Protein AF-A0A843X8Z0-F1 (afdb_monomer_lite)

Sequence (132 aa):
HVLEHGKPHERSAIIKKLSGQIVQMSQQKFASNVVEKCLTFGSLAERQILVNEMLGSTDENEPLQAMMKDQYANYVVQKVLETCSDQQRELILSRIKVHLSALKKYTYGKHIVARVEKLVAAGERRIGVQSA

Organism: Colocasia esculenta (NCBI:txid4460)

Structure (mmCIF, N/CA/C/O backbone):
data_AF-A0A843X8Z0-F1
#
_entry.id   AF-A0A843X8Z0-F1
#
loop_
_atom_site.group_PDB
_atom_site.id
_atom_site.type_symbol
_atom_site.label_atom_id
_atom_site.label_alt_id
_atom_site.label_comp_id
_atom_site.label_asym_id
_atom_site.label_entity_id
_atom_site.label_seq_id
_atom_site.pdbx_PDB_ins_code
_atom_site.Cartn_x
_atom_site.Cartn_y
_atom_site.Cartn_z
_atom_site.occupancy
_atom_site.B_iso_or_equiv
_atom_site.auth_seq_id
_atom_site.auth_comp_id
_atom_site.auth_asym_id
_atom_site.auth_atom_id
_atom_site.pdbx_PDB_model_num
ATOM 1 N N . HIS A 1 1 ? 20.428 -3.189 -6.236 1.00 71.38 1 HIS A N 1
ATOM 2 C CA . HIS A 1 1 ? 19.671 -4.464 -6.119 1.00 71.38 1 HIS A CA 1
ATOM 3 C C . HIS A 1 1 ? 18.840 -4.718 -7.377 1.00 71.38 1 HIS A C 1
ATOM 5 O O . HIS A 1 1 ? 18.447 -3.750 -8.011 1.00 71.38 1 HIS A O 1
ATOM 11 N N . VAL A 1 2 ? 18.534 -5.980 -7.724 1.00 82.50 2 VAL A N 1
ATOM 12 C CA . VAL A 1 2 ? 17.823 -6.357 -8.974 1.00 82.50 2 VAL A CA 1
ATOM 13 C C . VAL A 1 2 ? 16.462 -5.663 -9.134 1.00 82.50 2 VAL A C 1
ATOM 15 O O . VAL A 1 2 ? 16.135 -5.219 -10.225 1.00 82.50 2 VAL A O 1
ATOM 18 N N . LEU A 1 3 ? 1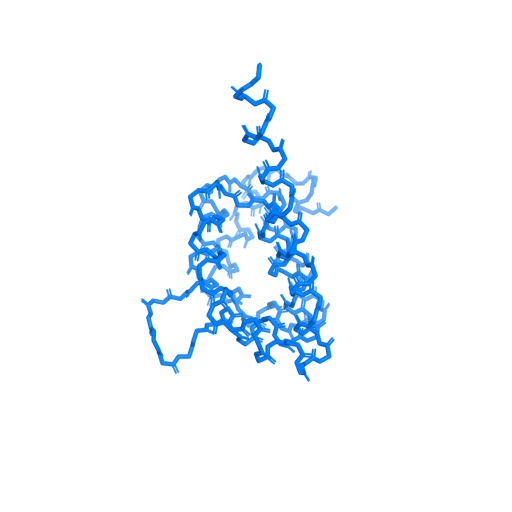5.694 -5.474 -8.053 1.00 86.44 3 LEU A N 1
ATOM 19 C CA . LEU A 1 3 ? 14.405 -4.768 -8.136 1.00 86.44 3 LEU A CA 1
ATOM 20 C C . LEU A 1 3 ? 14.522 -3.286 -8.535 1.00 86.44 3 LEU A C 1
ATOM 22 O O . LEU A 1 3 ? 13.572 -2.733 -9.068 1.00 86.44 3 LEU A O 1
ATOM 26 N N . GLU A 1 4 ? 15.673 -2.662 -8.297 1.00 87.25 4 GLU A N 1
ATOM 27 C CA . GLU A 1 4 ? 15.895 -1.220 -8.465 1.00 87.25 4 GLU A CA 1
ATOM 28 C C . GLU A 1 4 ? 16.757 -0.891 -9.694 1.00 87.25 4 GLU A C 1
ATOM 30 O O . GLU A 1 4 ? 16.499 0.084 -10.390 1.00 87.25 4 GLU A O 1
ATOM 35 N N . HIS A 1 5 ? 17.763 -1.723 -9.988 1.00 88.19 5 HIS A N 1
ATOM 36 C CA . HIS A 1 5 ? 18.711 -1.518 -11.095 1.00 88.19 5 HIS A CA 1
ATOM 37 C C . HIS A 1 5 ? 18.728 -2.669 -12.113 1.00 88.19 5 HIS A C 1
ATOM 39 O O . HIS A 1 5 ? 19.484 -2.618 -13.079 1.00 88.19 5 HIS A O 1
ATOM 45 N N . GLY A 1 6 ? 17.954 -3.733 -11.882 1.00 88.31 6 GLY A N 1
ATOM 46 C CA . GLY A 1 6 ? 17.873 -4.875 -12.791 1.00 88.31 6 GLY A CA 1
ATOM 47 C C . GLY A 1 6 ? 17.031 -4.574 -14.026 1.00 88.31 6 GLY A C 1
ATOM 48 O O . GLY A 1 6 ? 16.253 -3.612 -14.075 1.00 88.31 6 GLY A O 1
ATOM 49 N N . LYS A 1 7 ? 17.165 -5.429 -15.037 1.00 91.62 7 LYS A N 1
ATOM 50 C CA . LYS A 1 7 ? 16.403 -5.303 -16.280 1.00 91.62 7 LYS A CA 1
ATOM 51 C C . LYS A 1 7 ? 14.910 -5.526 -16.000 1.00 91.62 7 LYS A C 1
ATOM 53 O O . LYS A 1 7 ? 14.563 -6.302 -15.105 1.00 91.62 7 LYS A O 1
ATOM 58 N N . PRO A 1 8 ? 13.997 -4.910 -16.778 1.00 90.81 8 PRO A N 1
ATOM 59 C CA . PRO A 1 8 ? 12.558 -5.072 -16.570 1.00 90.81 8 PRO A CA 1
ATOM 60 C C . PRO A 1 8 ? 12.102 -6.534 -16.485 1.00 90.81 8 PRO A C 1
ATOM 62 O O . PRO A 1 8 ? 11.346 -6.871 -15.588 1.00 90.81 8 PRO A O 1
ATOM 65 N N . HIS A 1 9 ? 12.627 -7.425 -17.333 1.00 91.50 9 HIS A N 1
ATOM 66 C CA . HIS A 1 9 ? 12.258 -8.845 -17.300 1.00 91.50 9 HIS A CA 1
ATOM 67 C C . HIS A 1 9 ? 12.731 -9.577 -16.034 1.00 91.50 9 HIS A C 1
ATOM 69 O O . HIS A 1 9 ? 12.041 -10.477 -15.563 1.00 91.50 9 HIS A O 1
ATOM 75 N N . GLU A 1 10 ? 13.875 -9.194 -15.458 1.00 91.56 10 GLU A N 1
ATOM 76 C CA . GLU A 1 10 ? 14.374 -9.769 -14.200 1.00 91.56 10 GLU A CA 1
ATOM 77 C C . GLU A 1 10 ? 13.476 -9.343 -13.036 1.00 91.56 10 GLU A C 1
ATOM 79 O O . GLU A 1 10 ? 13.081 -10.165 -12.209 1.00 91.56 10 GLU A O 1
ATOM 84 N N . ARG A 1 11 ? 13.082 -8.062 -13.015 1.00 93.06 11 ARG A N 1
ATOM 85 C CA . ARG A 1 11 ? 12.100 -7.524 -12.063 1.00 93.06 11 ARG A CA 1
ATOM 86 C C . ARG A 1 11 ? 10.760 -8.243 -12.186 1.00 93.06 11 ARG A C 1
ATOM 88 O O . ARG A 1 11 ? 10.232 -8.706 -11.179 1.00 93.06 11 ARG A O 1
ATOM 95 N N . SER A 1 12 ? 10.252 -8.387 -13.407 1.00 93.69 12 SER A N 1
ATOM 96 C CA . SER A 1 12 ? 8.990 -9.074 -13.679 1.00 93.69 12 SER A CA 1
ATOM 97 C C . SER A 1 12 ? 9.012 -10.536 -13.254 1.00 93.69 12 SER A C 1
ATOM 99 O O . SER A 1 12 ? 8.045 -11.019 -12.668 1.00 93.69 12 SER A O 1
ATOM 101 N N . ALA A 1 13 ? 10.120 -11.245 -13.485 1.00 94.19 13 ALA A N 1
ATOM 102 C CA 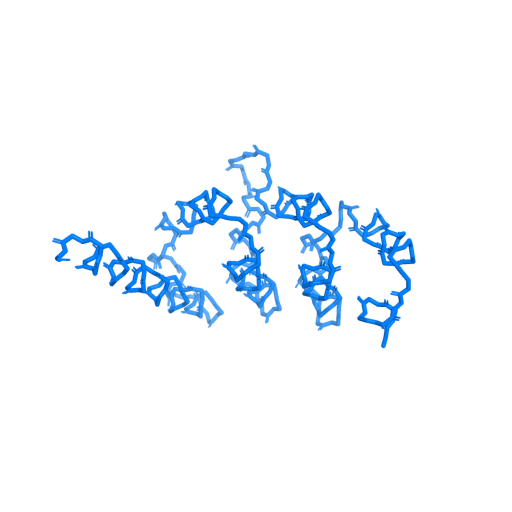. ALA A 1 13 ? 10.277 -12.626 -13.040 1.00 94.19 13 ALA A CA 1
ATOM 103 C C . ALA A 1 13 ? 10.190 -12.743 -11.510 1.00 94.19 13 ALA A C 1
ATOM 105 O O . ALA A 1 13 ? 9.514 -13.640 -11.002 1.00 94.19 13 ALA A O 1
ATOM 106 N N . ILE A 1 14 ? 10.815 -11.810 -10.781 1.00 93.69 14 ILE A N 1
ATOM 107 C CA . ILE A 1 14 ? 10.716 -11.742 -9.319 1.00 93.69 14 ILE A CA 1
ATOM 108 C C . ILE A 1 14 ? 9.270 -11.466 -8.907 1.00 93.69 14 ILE A C 1
ATOM 110 O O . ILE A 1 14 ? 8.698 -12.260 -8.169 1.00 93.69 14 ILE A O 1
ATOM 114 N N . ILE A 1 15 ? 8.645 -10.399 -9.411 1.00 93.75 15 ILE A N 1
ATOM 115 C CA . ILE A 1 15 ? 7.285 -10.012 -8.999 1.00 93.75 15 ILE A CA 1
ATOM 116 C C . ILE A 1 15 ? 6.281 -11.137 -9.274 1.00 93.75 15 ILE A C 1
ATOM 118 O O . ILE A 1 15 ? 5.466 -11.470 -8.412 1.00 93.75 15 ILE A O 1
ATOM 122 N N . LYS A 1 16 ? 6.385 -11.790 -10.435 1.00 94.06 16 LYS A N 1
ATOM 123 C CA . LYS A 1 16 ? 5.549 -12.942 -10.783 1.00 94.06 16 LYS A CA 1
ATOM 124 C C . LYS A 1 16 ? 5.738 -14.109 -9.814 1.00 94.06 16 LYS A C 1
ATOM 126 O O . LYS A 1 16 ? 4.770 -14.794 -9.506 1.00 94.06 16 LYS A O 1
ATOM 131 N N . LYS A 1 17 ? 6.959 -14.340 -9.325 1.00 94.25 17 LYS A N 1
ATOM 132 C CA . LYS A 1 17 ? 7.245 -15.404 -8.354 1.00 94.25 17 LYS A CA 1
ATOM 133 C C . LYS A 1 17 ? 6.685 -15.103 -6.961 1.00 94.25 17 LYS A C 1
ATOM 135 O O . LYS A 1 17 ? 6.347 -16.046 -6.256 1.00 94.25 17 LYS A O 1
ATOM 140 N N . LEU A 1 18 ? 6.610 -13.827 -6.584 1.00 93.12 18 LEU A N 1
ATOM 141 C CA . LEU A 1 18 ? 6.106 -13.381 -5.278 1.00 93.12 18 LEU A CA 1
ATOM 142 C C . LEU A 1 18 ? 4.581 -13.185 -5.247 1.00 93.12 18 LEU A C 1
ATOM 144 O O . LEU A 1 18 ? 3.989 -13.120 -4.172 1.00 93.12 18 LEU A O 1
ATOM 148 N N . SER A 1 19 ? 3.949 -13.071 -6.417 1.00 92.00 19 SER A N 1
ATOM 149 C CA . SER A 1 19 ? 2.493 -12.957 -6.541 1.00 92.00 19 SER A CA 1
ATOM 150 C C . SER A 1 19 ? 1.809 -14.188 -5.932 1.00 92.00 19 SER A C 1
ATOM 152 O O . SER A 1 19 ? 2.230 -15.319 -6.170 1.00 92.00 19 SER A O 1
ATOM 154 N N . GLY A 1 20 ? 0.758 -13.970 -5.145 1.00 92.19 20 GLY A N 1
ATOM 155 C CA . GLY A 1 20 ? 0.070 -14.983 -4.340 1.00 92.19 20 GLY A CA 1
ATOM 156 C C . GLY A 1 20 ? 0.621 -15.151 -2.918 1.00 92.19 20 GLY A C 1
ATOM 157 O O . GLY A 1 20 ? 0.073 -15.942 -2.152 1.00 92.19 20 GLY A O 1
ATOM 158 N N . GLN A 1 21 ? 1.704 -14.452 -2.558 1.00 94.81 21 GLN A N 1
ATOM 159 C CA . GLN A 1 21 ? 2.314 -14.491 -1.220 1.00 94.81 21 GLN A CA 1
ATOM 160 C C . GLN A 1 21 ? 2.517 -13.094 -0.611 1.00 94.81 21 GLN A C 1
ATOM 162 O O . GLN A 1 21 ? 3.147 -12.955 0.438 1.00 94.81 21 GLN A O 1
ATOM 167 N N . ILE A 1 22 ? 1.992 -12.045 -1.239 1.00 95.38 22 ILE A N 1
ATOM 168 C CA . ILE A 1 22 ? 2.233 -10.639 -0.901 1.00 95.38 22 ILE A CA 1
ATOM 169 C C . ILE A 1 22 ? 1.771 -10.317 0.511 1.00 95.38 22 ILE A C 1
ATOM 171 O O . ILE A 1 22 ? 2.510 -9.670 1.257 1.00 95.38 22 ILE A O 1
ATOM 175 N N . VAL A 1 23 ? 0.597 -10.799 0.914 1.00 94.00 23 VAL A N 1
ATOM 176 C CA . VAL A 1 23 ? 0.074 -10.569 2.269 1.00 94.00 23 VAL A CA 1
ATOM 177 C C . VAL A 1 23 ? 1.014 -11.181 3.311 1.00 94.00 23 VAL A C 1
ATOM 179 O O . VAL A 1 23 ? 1.446 -10.493 4.236 1.00 94.00 23 VAL A O 1
ATOM 182 N N . GLN A 1 24 ? 1.396 -12.449 3.123 1.00 95.38 24 GLN A N 1
ATOM 183 C CA . GLN A 1 24 ? 2.284 -13.170 4.038 1.00 95.38 24 GLN A CA 1
ATOM 184 C C . GLN A 1 24 ? 3.676 -12.529 4.101 1.00 95.38 24 GLN A C 1
ATOM 186 O O . GLN A 1 24 ? 4.227 -12.338 5.183 1.00 95.38 24 GLN A O 1
ATOM 191 N N . MET A 1 25 ? 4.253 -12.175 2.952 1.00 97.25 25 MET A N 1
ATOM 192 C CA . MET A 1 25 ? 5.571 -11.542 2.878 1.00 97.25 25 MET A CA 1
ATOM 193 C C . MET A 1 25 ? 5.583 -10.153 3.516 1.00 97.25 25 MET A C 1
ATOM 195 O O . MET A 1 25 ? 6.568 -9.774 4.148 1.00 97.25 25 MET A O 1
ATOM 199 N N . SER A 1 26 ? 4.491 -9.400 3.393 1.00 97.75 26 SER A N 1
ATOM 200 C CA . SER A 1 26 ? 4.384 -8.065 3.985 1.00 97.75 26 SER A CA 1
ATOM 201 C C . SER A 1 26 ? 4.479 -8.082 5.510 1.00 97.75 26 SER A C 1
ATOM 203 O O . SER A 1 26 ? 4.924 -7.101 6.094 1.00 97.75 26 SER A O 1
ATOM 205 N N . GLN A 1 27 ? 4.106 -9.193 6.149 1.00 96.75 27 GLN A N 1
ATOM 206 C CA . GLN A 1 27 ? 4.167 -9.385 7.603 1.00 96.75 27 GLN A CA 1
ATOM 207 C C . GLN A 1 27 ? 5.536 -9.888 8.092 1.00 96.75 27 GLN A C 1
ATOM 209 O O . GLN A 1 27 ? 5.700 -10.237 9.260 1.00 96.75 27 GLN A O 1
ATOM 214 N N . GLN A 1 28 ? 6.547 -9.952 7.221 1.00 97.62 28 GLN A N 1
ATOM 215 C CA . GLN A 1 28 ? 7.892 -10.399 7.582 1.00 97.62 28 GLN A CA 1
ATOM 216 C C . GLN A 1 28 ? 8.881 -9.238 7.525 1.00 97.62 28 GLN A C 1
ATOM 218 O O . GLN A 1 28 ? 8.985 -8.557 6.507 1.00 97.62 28 GLN A O 1
ATOM 223 N N . LYS A 1 29 ? 9.697 -9.092 8.576 1.00 96.25 29 LYS A N 1
ATOM 224 C CA . LYS A 1 29 ? 10.678 -8.004 8.760 1.00 96.25 29 LYS A CA 1
ATOM 225 C C . LYS A 1 29 ? 11.510 -7.670 7.518 1.00 96.25 29 LYS A C 1
ATOM 227 O O . LYS A 1 29 ? 11.794 -6.505 7.258 1.00 96.25 29 LYS A O 1
ATOM 232 N N . PHE A 1 30 ? 11.972 -8.693 6.801 1.00 96.31 30 PHE A N 1
ATOM 233 C CA . PHE A 1 30 ? 12.851 -8.515 5.645 1.00 96.31 3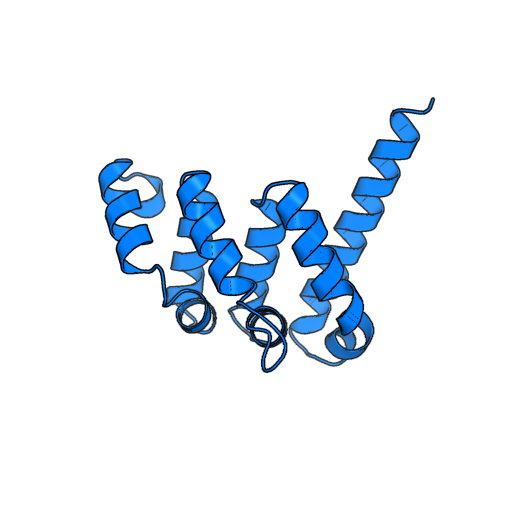0 PHE A CA 1
ATOM 234 C C . PHE A 1 30 ? 12.083 -8.537 4.326 1.00 96.31 30 PHE A C 1
ATOM 236 O O . PHE A 1 30 ? 12.368 -7.715 3.454 1.00 96.31 30 PHE A O 1
ATOM 243 N N . ALA A 1 31 ? 11.099 -9.431 4.191 1.00 96.62 31 ALA A N 1
ATOM 244 C CA . ALA A 1 31 ? 10.343 -9.581 2.954 1.00 96.62 31 ALA A CA 1
ATOM 245 C C . ALA A 1 31 ? 9.393 -8.400 2.692 1.00 96.62 31 ALA A C 1
ATOM 247 O O . ALA A 1 31 ? 9.171 -8.072 1.529 1.00 96.62 31 ALA A O 1
ATOM 248 N N . SER A 1 32 ? 8.935 -7.684 3.725 1.00 97.50 32 SER A N 1
ATOM 249 C CA . SER A 1 32 ? 8.148 -6.453 3.570 1.00 97.50 32 SER A CA 1
ATOM 250 C C . SER A 1 32 ? 8.872 -5.414 2.707 1.00 97.50 32 SER A C 1
ATOM 252 O O . SER A 1 32 ? 8.283 -4.863 1.780 1.00 97.50 32 SER A O 1
ATOM 254 N N . ASN A 1 33 ? 10.185 -5.245 2.904 1.00 96.75 33 ASN A N 1
ATOM 255 C CA . ASN A 1 33 ? 11.005 -4.331 2.101 1.00 96.75 33 ASN A CA 1
ATOM 256 C C . ASN A 1 33 ? 11.072 -4.762 0.628 1.00 96.75 33 ASN A C 1
ATOM 258 O O . ASN A 1 33 ? 11.200 -3.929 -0.269 1.00 96.75 33 ASN A O 1
ATOM 262 N N . VAL A 1 34 ? 11.014 -6.071 0.360 1.00 96.12 34 VAL A N 1
ATOM 263 C CA . VAL A 1 34 ? 10.974 -6.603 -1.008 1.00 96.12 34 VAL A CA 1
ATOM 264 C C . VAL A 1 34 ? 9.632 -6.262 -1.651 1.00 96.12 34 VAL A C 1
ATOM 266 O O . VAL A 1 34 ? 9.617 -5.800 -2.791 1.00 96.12 34 VAL A O 1
ATOM 269 N N . VAL A 1 35 ? 8.525 -6.400 -0.914 1.00 96.94 35 VAL A N 1
ATOM 270 C CA . VAL A 1 35 ? 7.186 -6.012 -1.385 1.00 96.94 35 VAL A CA 1
ATOM 271 C C . VAL A 1 35 ? 7.120 -4.510 -1.675 1.00 96.94 35 VAL A C 1
ATOM 273 O O . VAL A 1 35 ? 6.661 -4.118 -2.747 1.00 96.94 35 VAL A O 1
ATOM 276 N N . GLU A 1 36 ? 7.656 -3.656 -0.799 1.00 96.62 36 GLU A N 1
ATOM 277 C CA . GLU A 1 36 ? 7.721 -2.206 -1.041 1.00 96.62 36 GLU A CA 1
ATOM 278 C C . GLU A 1 36 ? 8.501 -1.858 -2.316 1.00 96.62 36 GLU A C 1
ATOM 280 O O . GLU A 1 36 ? 8.086 -0.993 -3.096 1.00 96.62 36 GLU A O 1
ATOM 285 N N . LYS A 1 37 ? 9.608 -2.563 -2.581 1.00 95.25 37 LYS A N 1
ATOM 286 C CA . LYS A 1 37 ? 10.371 -2.405 -3.827 1.00 95.25 37 LYS A CA 1
ATOM 287 C C . LYS A 1 37 ? 9.591 -2.900 -5.042 1.00 95.25 37 LYS A C 1
ATOM 289 O O . LYS A 1 37 ? 9.631 -2.243 -6.078 1.00 95.25 37 LYS A O 1
ATOM 294 N N . CYS A 1 38 ? 8.845 -3.995 -4.926 1.00 95.00 38 CYS A N 1
ATOM 295 C CA . CYS A 1 38 ? 7.969 -4.468 -6.001 1.00 95.00 38 CYS A CA 1
ATOM 296 C C . CYS A 1 38 ? 6.872 -3.444 -6.327 1.00 95.00 38 CYS A C 1
ATOM 298 O O . CYS A 1 38 ? 6.614 -3.178 -7.495 1.00 95.00 38 CYS A O 1
ATOM 300 N N . LEU A 1 39 ? 6.281 -2.802 -5.316 1.00 94.56 39 LEU A N 1
ATOM 301 C CA . LEU A 1 39 ? 5.302 -1.727 -5.511 1.00 94.56 39 LEU A CA 1
ATOM 302 C C . LEU A 1 39 ? 5.928 -0.485 -6.161 1.00 94.56 39 LEU A C 1
ATOM 304 O O . LEU A 1 39 ? 5.312 0.143 -7.022 1.00 94.56 39 LEU A O 1
ATOM 308 N N . THR A 1 40 ? 7.161 -0.151 -5.783 1.00 94.19 40 THR A N 1
ATOM 309 C CA . THR A 1 40 ? 7.872 1.035 -6.283 1.00 94.19 40 THR A CA 1
ATOM 310 C C . THR A 1 40 ? 8.331 0.858 -7.731 1.00 94.19 40 THR A C 1
ATOM 312 O O . THR A 1 40 ? 8.077 1.723 -8.566 1.00 94.19 40 THR A O 1
ATOM 315 N N . PHE A 1 41 ? 8.964 -0.274 -8.042 1.00 93.06 41 PHE A N 1
ATOM 316 C CA . PHE A 1 41 ? 9.633 -0.514 -9.323 1.00 93.06 41 PHE A CA 1
ATOM 317 C C . PHE A 1 41 ? 8.873 -1.465 -10.253 1.00 93.06 41 PHE A C 1
ATOM 319 O O . PHE A 1 41 ? 9.316 -1.700 -11.375 1.00 93.06 41 PHE A O 1
ATOM 326 N N . GLY A 1 42 ? 7.751 -2.043 -9.829 1.00 91.75 42 GLY A N 1
ATOM 327 C CA . GLY A 1 42 ? 6.876 -2.821 -10.702 1.00 91.75 42 GLY A CA 1
ATOM 328 C C . GLY A 1 42 ? 6.214 -1.951 -11.770 1.00 91.75 42 GLY A C 1
ATOM 329 O O . GLY A 1 42 ? 5.993 -0.752 -11.580 1.00 91.75 42 GLY A O 1
ATOM 330 N N . SER A 1 43 ? 5.894 -2.561 -12.907 1.00 92.38 43 SER A N 1
ATOM 331 C CA . SER A 1 43 ? 5.003 -1.967 -13.906 1.00 92.38 43 SER A CA 1
ATOM 332 C C . SER A 1 43 ? 3.601 -1.738 -13.329 1.00 92.38 43 SER A C 1
ATOM 334 O O . SER A 1 43 ? 3.237 -2.279 -12.284 1.00 92.38 43 SER A O 1
ATOM 336 N N . LEU A 1 44 ? 2.779 -0.949 -14.026 1.00 90.56 44 LEU A N 1
ATOM 337 C CA . LEU A 1 44 ? 1.399 -0.684 -13.605 1.00 90.56 44 LEU A CA 1
ATOM 338 C C . LEU A 1 44 ? 0.573 -1.973 -13.472 1.00 90.56 44 LEU A C 1
ATOM 340 O O . LEU A 1 44 ? -0.127 -2.146 -12.478 1.00 90.56 44 LEU A O 1
ATOM 344 N N . ALA A 1 45 ? 0.701 -2.894 -14.433 1.00 92.00 45 ALA A N 1
ATOM 345 C CA . ALA A 1 45 ? -0.008 -4.173 -14.416 1.00 92.00 45 ALA A CA 1
ATOM 346 C C . ALA A 1 45 ? 0.436 -5.058 -13.241 1.00 92.00 45 ALA A C 1
ATOM 348 O O . ALA A 1 45 ? -0.392 -5.629 -12.538 1.00 92.00 45 ALA A O 1
ATOM 349 N N . GLU A 1 46 ? 1.741 -5.123 -12.982 1.00 93.75 46 GLU A N 1
ATOM 350 C CA . GLU A 1 46 ? 2.288 -5.858 -11.841 1.00 93.75 46 GLU A CA 1
ATOM 351 C C . GLU A 1 46 ? 1.814 -5.269 -10.519 1.00 93.75 46 GLU A C 1
ATOM 353 O O . GLU A 1 46 ? 1.312 -5.998 -9.671 1.00 93.75 46 GLU A O 1
ATOM 358 N N . ARG A 1 47 ? 1.891 -3.943 -10.358 1.00 93.44 47 ARG A N 1
ATOM 359 C CA . ARG A 1 47 ? 1.398 -3.263 -9.157 1.00 93.44 47 ARG A CA 1
ATOM 360 C C . ARG A 1 47 ? -0.087 -3.537 -8.936 1.00 93.44 47 ARG A C 1
ATOM 362 O O . ARG A 1 47 ? -0.485 -3.775 -7.801 1.00 93.44 47 ARG A O 1
ATOM 369 N N . GLN A 1 48 ? -0.895 -3.539 -9.997 1.00 91.31 48 GLN A N 1
ATOM 370 C CA . GLN A 1 48 ? -2.316 -3.872 -9.906 1.00 91.31 48 GLN A CA 1
ATOM 371 C C . GLN A 1 48 ? -2.537 -5.271 -9.325 1.00 91.31 48 GLN A C 1
ATOM 373 O O . GLN A 1 48 ? -3.392 -5.426 -8.457 1.00 91.31 48 GLN A O 1
ATOM 378 N N . ILE A 1 49 ? -1.748 -6.261 -9.748 1.00 92.25 49 ILE A N 1
ATOM 379 C CA . ILE A 1 49 ? -1.818 -7.628 -9.215 1.00 92.25 49 ILE A CA 1
ATOM 380 C C . ILE A 1 49 ? -1.526 -7.631 -7.709 1.00 92.25 49 ILE A C 1
ATOM 382 O O . ILE A 1 49 ? -2.324 -8.168 -6.943 1.00 92.25 49 ILE A O 1
ATOM 386 N N . LEU A 1 50 ? -0.444 -6.974 -7.270 1.00 93.62 50 LEU A N 1
ATOM 387 C CA . LEU A 1 50 ? -0.070 -6.946 -5.847 1.00 93.62 50 LEU A CA 1
ATOM 388 C C . LEU A 1 50 ? -1.131 -6.244 -4.989 1.00 93.62 50 LEU A C 1
ATOM 390 O O . LEU A 1 50 ? -1.469 -6.712 -3.906 1.00 93.62 50 LEU A O 1
ATOM 394 N N . VAL A 1 51 ? -1.676 -5.128 -5.477 1.00 91.69 51 VAL A N 1
ATOM 395 C CA . VAL A 1 51 ? -2.715 -4.373 -4.762 1.00 91.69 51 VAL A CA 1
ATOM 396 C C . VAL A 1 51 ? -4.019 -5.164 -4.680 1.00 91.69 51 VAL A C 1
ATOM 398 O O . VAL A 1 51 ? -4.648 -5.177 -3.625 1.00 91.69 51 VAL A O 1
ATOM 401 N N . ASN A 1 52 ? -4.414 -5.853 -5.753 1.00 89.75 52 ASN A N 1
ATOM 402 C CA . ASN A 1 52 ? -5.608 -6.700 -5.748 1.00 89.75 52 ASN A CA 1
ATOM 403 C C . ASN A 1 52 ? -5.490 -7.834 -4.725 1.00 89.75 52 ASN A C 1
ATOM 405 O O . ASN A 1 52 ? -6.450 -8.125 -4.019 1.00 89.75 52 ASN A O 1
ATOM 409 N N . GLU A 1 53 ? -4.309 -8.439 -4.603 1.00 90.81 53 GLU A N 1
ATOM 410 C CA . GLU A 1 53 ? -4.061 -9.475 -3.602 1.00 90.81 53 GLU A CA 1
ATOM 411 C C . GLU A 1 53 ? -4.192 -8.942 -2.168 1.00 90.81 53 GLU A C 1
ATOM 413 O O . GLU A 1 53 ? -4.801 -9.587 -1.318 1.00 90.81 53 GLU A O 1
ATOM 418 N N . MET A 1 54 ? -3.679 -7.735 -1.906 1.00 91.00 54 MET A N 1
ATOM 419 C CA . MET A 1 54 ? -3.814 -7.078 -0.601 1.00 91.00 54 MET A CA 1
ATOM 420 C C . MET A 1 54 ? -5.265 -6.720 -0.258 1.00 91.00 54 MET A C 1
ATOM 422 O O . MET A 1 54 ? -5.644 -6.747 0.913 1.00 91.00 54 MET A O 1
ATOM 426 N N . LEU A 1 55 ? -6.069 -6.362 -1.261 1.00 87.12 55 LEU A N 1
ATOM 427 C CA . LEU A 1 55 ? -7.491 -6.068 -1.084 1.00 87.12 55 LEU A CA 1
ATOM 428 C C . LEU A 1 55 ? -8.314 -7.337 -0.810 1.00 87.12 55 LEU A C 1
ATOM 430 O O . LEU A 1 55 ? -9.288 -7.273 -0.061 1.00 87.12 55 LEU A O 1
ATOM 434 N N . GLY A 1 56 ? -7.895 -8.484 -1.353 1.00 82.50 56 GLY A N 1
ATOM 435 C CA . GLY A 1 56 ? -8.608 -9.754 -1.216 1.00 82.50 56 GLY A CA 1
ATOM 436 C C . GLY A 1 56 ? -9.944 -9.779 -1.971 1.00 82.50 56 GLY A C 1
ATOM 437 O O . GLY A 1 56 ? -10.329 -8.809 -2.624 1.00 82.50 56 GLY A O 1
ATOM 438 N N . SER A 1 57 ? -10.644 -10.917 -1.914 1.00 68.19 57 SER A N 1
ATOM 439 C CA . SER A 1 57 ? -11.835 -11.168 -2.739 1.00 68.19 57 SER A CA 1
ATOM 440 C C . SER A 1 57 ? -13.181 -10.838 -2.090 1.00 68.19 57 SER A C 1
ATOM 442 O O . SER A 1 57 ? -14.015 -10.372 -2.848 1.00 68.19 57 SER A O 1
ATOM 444 N N . THR A 1 58 ? -13.401 -11.006 -0.772 1.00 56.53 58 THR A N 1
ATOM 445 C CA . THR A 1 58 ? -14.528 -10.422 0.016 1.00 56.53 58 THR A CA 1
ATOM 446 C C . THR A 1 58 ? -14.621 -10.988 1.448 1.00 56.53 58 THR A C 1
ATOM 448 O O . THR A 1 58 ? -14.338 -12.159 1.690 1.00 56.53 58 THR A O 1
ATOM 451 N N . ASP A 1 59 ? -15.062 -10.108 2.350 1.00 55.66 59 ASP A N 1
ATOM 452 C CA . ASP A 1 59 ? -15.788 -10.222 3.631 1.00 55.66 59 ASP A CA 1
ATOM 453 C C . ASP A 1 59 ? -15.309 -11.014 4.856 1.00 55.66 59 ASP A C 1
ATOM 455 O O . ASP A 1 59 ? -15.537 -10.507 5.952 1.00 55.66 59 ASP A O 1
ATOM 459 N N . GLU A 1 60 ? -14.626 -12.158 4.792 1.00 48.81 60 GLU A N 1
ATOM 460 C CA . GLU A 1 60 ? -14.443 -12.920 6.055 1.00 48.81 60 GLU A CA 1
ATOM 461 C C . GLU A 1 60 ? -13.105 -12.731 6.772 1.00 48.81 60 GLU A C 1
ATOM 463 O O . GLU A 1 60 ? -13.002 -13.045 7.952 1.00 48.81 60 GLU A O 1
ATOM 468 N N . ASN A 1 61 ? -12.103 -12.146 6.119 1.00 54.16 61 ASN A N 1
ATOM 469 C CA . ASN A 1 61 ? -10.864 -11.677 6.747 1.00 54.16 61 ASN A CA 1
ATOM 470 C C . ASN A 1 61 ? -10.130 -10.784 5.745 1.00 54.16 61 ASN A C 1
ATOM 472 O O . ASN A 1 61 ? -9.262 -11.266 5.021 1.00 54.16 61 ASN A O 1
ATOM 476 N N . GLU A 1 62 ? -10.500 -9.500 5.657 1.00 75.38 62 GLU A N 1
ATOM 477 C CA . GLU A 1 62 ? -9.837 -8.560 4.744 1.00 75.38 62 GLU A CA 1
ATOM 478 C C . GLU A 1 62 ? -8.321 -8.547 5.013 1.00 75.38 62 GLU A C 1
ATOM 480 O O . GLU A 1 62 ? -7.897 -8.053 6.067 1.00 75.38 62 GLU A O 1
ATOM 485 N N . PRO A 1 63 ? -7.478 -9.047 4.087 1.00 87.50 63 PRO A N 1
ATOM 486 C CA . PRO A 1 63 ? -6.031 -9.091 4.285 1.00 87.50 63 PRO A CA 1
ATOM 487 C C . PRO A 1 63 ? -5.469 -7.704 4.602 1.00 87.50 63 PRO A C 1
ATOM 489 O O . PRO A 1 63 ? -4.619 -7.550 5.482 1.00 87.50 63 PRO A O 1
ATOM 492 N N . LEU A 1 64 ? -6.043 -6.673 3.977 1.00 90.00 64 LEU A N 1
ATOM 493 C CA . LEU A 1 64 ? -5.766 -5.271 4.252 1.00 90.00 64 LEU A CA 1
ATOM 494 C C . LEU A 1 64 ? -5.914 -4.914 5.741 1.00 90.00 64 LEU A C 1
ATOM 496 O O . LEU A 1 64 ? -5.061 -4.216 6.290 1.00 90.00 64 LEU A O 1
ATOM 500 N N . GLN A 1 65 ? -6.954 -5.403 6.424 1.00 90.06 65 GLN A N 1
ATOM 501 C CA . GLN A 1 65 ? -7.187 -5.090 7.832 1.00 90.06 65 GLN A CA 1
ATOM 502 C C . GLN A 1 65 ? -6.102 -5.673 8.741 1.00 90.06 65 GLN A C 1
ATOM 504 O O . GLN A 1 65 ? -5.632 -4.985 9.655 1.00 90.06 65 GLN A O 1
ATOM 509 N N . ALA A 1 66 ? -5.679 -6.910 8.478 1.00 91.25 66 ALA A N 1
ATOM 510 C CA . ALA A 1 66 ? -4.564 -7.529 9.187 1.00 91.25 66 ALA A CA 1
ATOM 511 C C . ALA A 1 66 ? -3.259 -6.765 8.921 1.00 91.25 66 ALA A C 1
ATOM 513 O O . ALA A 1 66 ? -2.527 -6.433 9.854 1.00 91.25 66 ALA A O 1
ATOM 514 N N . MET A 1 67 ? -3.007 -6.399 7.661 1.00 95.25 67 MET A N 1
ATOM 515 C CA . MET A 1 67 ? -1.803 -5.668 7.265 1.00 95.25 67 MET A CA 1
ATOM 516 C C . MET A 1 67 ? -1.691 -4.290 7.931 1.00 95.25 67 MET A C 1
ATOM 518 O O . MET A 1 67 ? -0.608 -3.900 8.358 1.00 95.25 67 MET A O 1
ATOM 522 N N . MET A 1 68 ? -2.800 -3.560 8.086 1.00 95.00 68 MET A N 1
ATOM 523 C CA . MET A 1 68 ? -2.807 -2.249 8.751 1.00 95.00 68 MET A CA 1
ATOM 524 C C . MET A 1 68 ? -2.428 -2.300 10.237 1.00 95.00 68 MET A C 1
ATOM 526 O O . MET A 1 68 ? -1.986 -1.294 10.794 1.00 95.00 68 MET A O 1
ATOM 530 N N . LYS A 1 69 ? -2.648 -3.441 10.895 1.00 94.12 69 LYS A N 1
ATOM 531 C CA . LYS A 1 69 ? -2.382 -3.631 12.328 1.00 94.12 69 LYS A CA 1
ATOM 532 C C . LYS A 1 69 ? -1.007 -4.244 12.593 1.00 94.12 69 LYS A C 1
ATOM 534 O O . LYS A 1 69 ? -0.560 -4.215 13.737 1.00 94.12 69 LYS A O 1
ATOM 539 N N . ASP A 1 70 ? -0.355 -4.783 11.568 1.00 96.88 70 ASP A N 1
ATOM 540 C CA . ASP A 1 70 ? 0.917 -5.488 11.680 1.00 96.88 70 ASP A CA 1
ATOM 541 C C . ASP A 1 70 ? 2.129 -4.538 11.719 1.00 96.88 70 ASP A C 1
ATOM 543 O O . ASP A 1 70 ? 2.136 -3.466 11.108 1.00 96.88 70 ASP A O 1
ATOM 547 N N . GLN A 1 71 ? 3.185 -4.951 12.424 1.00 96.69 71 GLN A N 1
ATOM 548 C CA . GLN A 1 71 ? 4.394 -4.153 12.656 1.00 96.69 71 GLN A CA 1
ATOM 549 C C . GLN A 1 71 ? 5.239 -3.890 11.399 1.00 96.69 71 GLN A C 1
ATOM 551 O O . GLN A 1 71 ? 6.001 -2.924 11.383 1.00 96.69 71 GLN A O 1
ATOM 556 N N . TYR A 1 72 ? 5.090 -4.701 10.347 1.00 97.81 72 TYR A N 1
ATOM 557 C CA . TYR A 1 72 ? 5.824 -4.564 9.085 1.00 97.81 72 TYR A CA 1
ATOM 558 C C . TYR A 1 72 ? 4.890 -4.239 7.918 1.00 97.81 72 TYR A C 1
ATOM 560 O O . TYR A 1 72 ? 5.174 -3.339 7.124 1.00 97.81 72 TYR A O 1
ATOM 568 N N . ALA A 1 73 ? 3.733 -4.896 7.836 1.00 97.19 73 ALA A N 1
ATOM 569 C CA . ALA A 1 73 ? 2.831 -4.728 6.703 1.00 97.19 73 ALA A CA 1
ATOM 570 C C . ALA A 1 73 ? 2.174 -3.337 6.656 1.00 97.19 73 ALA A C 1
ATOM 572 O O . ALA A 1 73 ? 1.772 -2.891 5.580 1.00 97.19 73 ALA A O 1
ATOM 573 N N . ASN A 1 74 ? 2.133 -2.599 7.774 1.00 96.81 74 ASN A N 1
ATOM 574 C CA . ASN A 1 74 ? 1.642 -1.218 7.790 1.00 96.81 74 ASN A CA 1
ATOM 575 C C . ASN A 1 74 ? 2.463 -0.292 6.867 1.00 96.81 74 ASN A C 1
ATOM 577 O O . ASN A 1 74 ? 1.909 0.642 6.285 1.00 96.81 74 ASN A O 1
ATOM 581 N N . TYR A 1 75 ? 3.760 -0.559 6.682 1.00 97.12 75 TYR A N 1
ATOM 582 C CA . TYR A 1 75 ? 4.604 0.197 5.753 1.00 97.12 75 TYR A CA 1
ATOM 583 C C . TYR A 1 75 ? 4.240 -0.113 4.298 1.00 97.12 75 TYR A C 1
ATOM 585 O O . TYR A 1 75 ? 4.112 0.799 3.480 1.00 97.12 75 TYR A O 1
ATOM 593 N N . VAL A 1 76 ? 3.942 -1.380 3.996 1.00 97.19 76 VAL A N 1
ATOM 594 C CA . VAL A 1 76 ? 3.46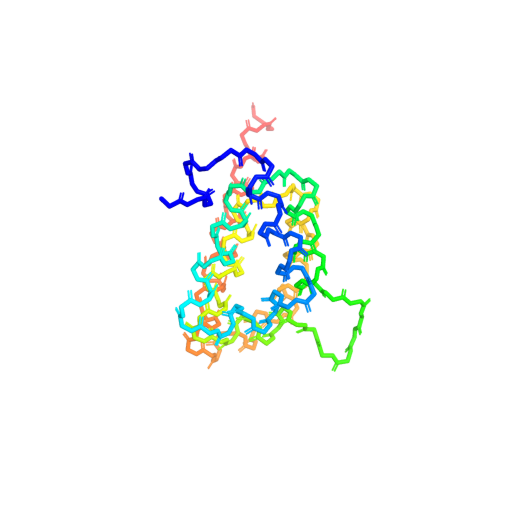8 -1.809 2.673 1.00 97.19 76 VAL A CA 1
ATOM 595 C C . VAL A 1 76 ? 2.135 -1.141 2.324 1.00 97.19 76 VAL A C 1
ATOM 597 O O . VAL A 1 76 ? 1.984 -0.619 1.222 1.00 97.19 76 VAL A O 1
ATOM 600 N N . VAL A 1 77 ? 1.187 -1.068 3.265 1.00 95.81 77 VAL A N 1
ATOM 601 C CA . VAL A 1 77 ? -0.096 -0.371 3.045 1.00 95.81 77 VAL A CA 1
ATOM 602 C C . VAL A 1 77 ? 0.120 1.117 2.744 1.00 95.81 77 VAL A C 1
ATOM 604 O O . VAL A 1 77 ? -0.474 1.654 1.808 1.00 95.81 77 VAL A O 1
ATOM 607 N N . GLN A 1 78 ? 1.012 1.789 3.478 1.00 95.00 78 GLN A N 1
ATOM 608 C CA . GLN A 1 78 ? 1.365 3.186 3.197 1.00 95.00 78 GLN A CA 1
ATOM 609 C C . GLN A 1 78 ? 2.007 3.347 1.812 1.00 95.00 78 GLN A C 1
ATOM 611 O O . GLN A 1 78 ? 1.670 4.287 1.089 1.00 95.00 78 GLN A O 1
ATOM 616 N N . LYS A 1 79 ? 2.873 2.408 1.410 1.00 95.31 79 LYS A N 1
ATOM 617 C CA . LYS A 1 79 ? 3.500 2.397 0.084 1.00 95.31 79 LYS A CA 1
ATOM 618 C C . LYS A 1 79 ? 2.483 2.204 -1.037 1.00 95.31 79 LYS A C 1
ATOM 620 O O . LYS A 1 79 ? 2.587 2.849 -2.081 1.00 95.31 79 LYS A O 1
ATOM 625 N N . VAL A 1 80 ? 1.475 1.361 -0.834 1.00 93.75 80 VAL A N 1
ATOM 626 C CA . VAL A 1 80 ? 0.381 1.217 -1.798 1.00 93.75 80 VAL A CA 1
ATOM 627 C C . VAL A 1 80 ? -0.374 2.532 -1.953 1.00 93.75 80 VAL A C 1
ATOM 629 O O . VAL A 1 80 ? -0.562 2.977 -3.080 1.00 93.75 80 VAL A O 1
ATOM 632 N N . LEU A 1 81 ? -0.743 3.205 -0.858 1.00 91.88 81 LEU A N 1
ATOM 633 C CA . LEU A 1 81 ? -1.449 4.495 -0.920 1.00 91.88 81 LEU A CA 1
ATOM 634 C C . LEU A 1 81 ? -0.675 5.572 -1.712 1.00 91.88 81 LEU A C 1
ATOM 636 O O . LEU A 1 81 ? -1.291 6.458 -2.308 1.00 91.88 81 LEU A O 1
ATOM 640 N N . GLU A 1 82 ? 0.657 5.476 -1.750 1.00 89.75 82 GLU A N 1
ATOM 641 C CA . GLU A 1 82 ? 1.551 6.346 -2.528 1.00 89.75 82 GLU A CA 1
ATOM 642 C C . GLU A 1 82 ? 1.642 5.991 -4.012 1.00 89.75 82 GLU A C 1
ATOM 644 O O . GLU A 1 82 ? 1.810 6.880 -4.842 1.00 89.75 82 GLU A O 1
ATOM 649 N N . THR A 1 83 ? 1.573 4.703 -4.343 1.00 87.62 83 THR A N 1
ATOM 650 C CA . THR A 1 83 ? 1.946 4.184 -5.671 1.00 87.62 83 THR A CA 1
ATOM 651 C C . THR A 1 83 ? 0.756 3.709 -6.503 1.00 87.62 83 THR A C 1
ATOM 653 O O . THR A 1 83 ? 0.893 3.510 -7.712 1.00 87.62 83 THR A O 1
ATOM 656 N N . CYS A 1 84 ? -0.407 3.513 -5.883 1.00 86.88 84 CYS A N 1
ATOM 657 C CA . CYS A 1 84 ? -1.624 3.084 -6.562 1.00 86.88 84 CYS A CA 1
ATOM 658 C C . CYS A 1 84 ? -2.228 4.185 -7.449 1.00 86.88 84 CYS A C 1
ATOM 660 O O . CYS A 1 84 ? -1.982 5.381 -7.255 1.00 86.88 84 CYS A O 1
ATOM 662 N N . SER A 1 85 ? -3.024 3.755 -8.432 1.00 86.81 85 SER A N 1
ATOM 663 C CA . SER A 1 85 ? -3.861 4.645 -9.244 1.00 86.81 85 SER A CA 1
ATOM 664 C C . SER A 1 85 ? -4.937 5.324 -8.392 1.00 86.81 85 SER A C 1
ATOM 666 O O . SER A 1 85 ? -5.255 4.854 -7.300 1.00 86.81 85 SER A O 1
ATOM 668 N N . ASP A 1 86 ? -5.536 6.408 -8.887 1.00 87.12 86 ASP A N 1
ATOM 669 C CA . ASP A 1 86 ? -6.577 7.121 -8.137 1.00 87.12 86 ASP A CA 1
ATOM 670 C C . ASP A 1 86 ? -7.810 6.241 -7.866 1.00 87.12 86 ASP A C 1
ATOM 672 O O . ASP A 1 86 ? -8.321 6.251 -6.748 1.00 87.12 86 ASP A O 1
ATOM 676 N N . GLN A 1 87 ? -8.207 5.391 -8.822 1.00 86.75 87 GLN A N 1
ATOM 677 C CA . GLN A 1 87 ? -9.305 4.431 -8.645 1.00 86.75 87 GLN A CA 1
ATOM 678 C C . GLN A 1 87 ? -9.003 3.404 -7.542 1.00 86.75 87 GLN A C 1
ATOM 680 O O . GLN A 1 87 ? -9.830 3.148 -6.667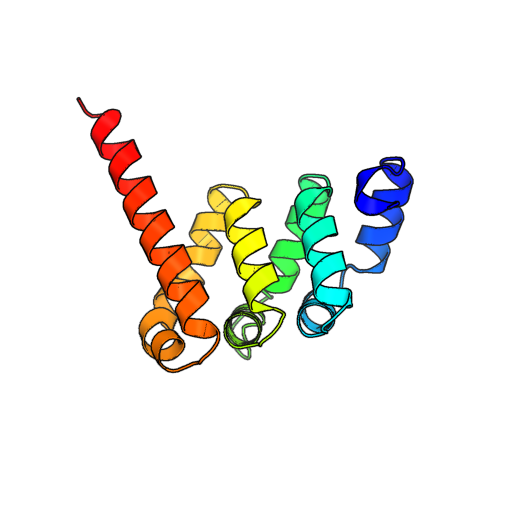 1.00 86.75 87 GLN A O 1
ATOM 685 N N . GLN A 1 88 ? -7.799 2.822 -7.548 1.00 86.38 88 GLN A N 1
ATOM 686 C CA . GLN A 1 88 ? -7.375 1.916 -6.478 1.00 86.38 88 GLN A CA 1
ATOM 687 C C . GLN A 1 88 ? -7.293 2.647 -5.140 1.00 86.38 88 GLN A C 1
ATOM 689 O O . GLN A 1 88 ? -7.695 2.094 -4.119 1.00 86.38 88 GLN A O 1
ATOM 694 N N . ARG A 1 89 ? -6.784 3.885 -5.130 1.00 89.88 89 ARG A N 1
ATOM 695 C CA . ARG A 1 89 ? -6.681 4.693 -3.916 1.00 89.88 89 ARG A CA 1
ATOM 696 C C . ARG A 1 89 ? -8.054 4.920 -3.308 1.00 89.88 89 ARG A C 1
ATOM 698 O O . ARG A 1 89 ? -8.196 4.750 -2.104 1.00 89.88 89 ARG A O 1
ATOM 705 N N . GLU A 1 90 ? -9.048 5.274 -4.112 1.00 88.69 90 GLU A N 1
ATOM 706 C CA . GLU A 1 90 ? -10.423 5.456 -3.653 1.00 88.69 90 GLU A CA 1
ATOM 707 C C . GLU A 1 90 ? -10.985 4.176 -3.022 1.00 88.69 90 GLU A C 1
ATOM 709 O O . GLU A 1 90 ? -11.499 4.222 -1.902 1.00 88.69 90 GLU A O 1
ATOM 714 N N . LEU A 1 91 ? -10.795 3.026 -3.678 1.00 87.31 91 LEU A N 1
ATOM 715 C CA . LEU A 1 91 ? -11.217 1.723 -3.161 1.00 87.31 91 LEU A CA 1
ATOM 716 C C . LEU A 1 91 ? -10.515 1.361 -1.843 1.00 87.31 91 LEU A C 1
ATOM 718 O O . LEU A 1 91 ? -11.159 0.950 -0.882 1.00 87.31 91 LEU A O 1
ATOM 722 N N . ILE A 1 92 ? -9.197 1.539 -1.763 1.00 89.69 92 ILE A N 1
ATOM 723 C CA . ILE A 1 92 ? -8.440 1.274 -0.534 1.00 89.69 92 ILE A CA 1
ATOM 724 C C . ILE A 1 92 ? -8.912 2.219 0.574 1.00 89.69 92 ILE A C 1
ATOM 726 O O . ILE A 1 92 ? -9.162 1.787 1.694 1.00 89.69 92 ILE A O 1
ATOM 730 N N . LEU A 1 93 ? -9.071 3.511 0.280 1.00 90.38 93 LEU A N 1
ATOM 731 C CA . LEU A 1 93 ? -9.527 4.490 1.263 1.00 90.38 93 LEU A CA 1
ATOM 732 C C . LEU A 1 93 ? -10.937 4.179 1.771 1.00 90.38 93 LEU A C 1
ATOM 734 O O . LEU A 1 93 ? -11.173 4.359 2.964 1.00 90.38 93 LEU A O 1
ATOM 738 N N . SER A 1 94 ? -11.857 3.705 0.924 1.00 88.62 94 SER A N 1
ATOM 739 C CA . SER A 1 94 ? -13.202 3.322 1.370 1.00 88.62 94 SER A CA 1
ATOM 740 C C . SER A 1 94 ? -13.150 2.165 2.376 1.00 88.62 94 SER A C 1
ATOM 742 O O . SER A 1 94 ? -13.764 2.261 3.441 1.00 88.62 94 SER A O 1
ATOM 744 N N . ARG A 1 95 ? -12.313 1.150 2.121 1.00 87.62 95 ARG A N 1
ATOM 745 C CA . ARG A 1 95 ? -12.063 0.018 3.035 1.00 87.62 95 ARG A CA 1
ATOM 746 C C . ARG A 1 95 ? -11.370 0.434 4.334 1.00 87.62 95 ARG A C 1
ATOM 748 O O . ARG A 1 95 ? -11.722 -0.026 5.413 1.00 87.62 95 ARG A O 1
ATOM 755 N N . ILE A 1 96 ? -10.412 1.360 4.286 1.00 89.94 96 ILE A N 1
ATOM 756 C CA . ILE A 1 96 ? -9.747 1.838 5.510 1.00 89.94 96 ILE A CA 1
ATOM 757 C C . ILE A 1 96 ? -10.701 2.688 6.362 1.00 89.94 96 ILE A C 1
ATOM 759 O O . ILE A 1 96 ? -10.694 2.579 7.592 1.00 89.94 96 ILE A O 1
ATOM 763 N N . LYS A 1 97 ? -11.536 3.527 5.729 1.00 89.44 97 LYS A N 1
ATOM 764 C CA . LYS A 1 97 ? -12.446 4.463 6.411 1.00 89.44 97 LYS A CA 1
ATOM 765 C C . LYS A 1 97 ? -13.398 3.763 7.379 1.00 89.44 97 LYS A C 1
ATOM 767 O O . LYS A 1 97 ? -13.581 4.262 8.489 1.00 89.44 97 LYS A O 1
ATOM 772 N N . VAL A 1 98 ? -13.919 2.587 7.020 1.00 89.62 98 VAL A N 1
ATOM 773 C CA . VAL A 1 98 ? -14.809 1.805 7.900 1.00 89.62 98 VAL A CA 1
ATOM 774 C C . VAL A 1 98 ? -14.107 1.273 9.159 1.00 89.62 98 VAL A C 1
ATOM 776 O O . VAL A 1 98 ? -14.764 0.915 10.134 1.00 89.62 98 VAL A O 1
ATOM 779 N N . HIS A 1 99 ? -12.771 1.269 9.188 1.00 89.00 99 HIS A N 1
ATOM 780 C CA . HIS A 1 99 ? -11.968 0.747 10.296 1.00 89.00 99 HIS A CA 1
ATOM 781 C C . HIS A 1 99 ? -11.188 1.814 11.081 1.00 89.00 99 HIS A C 1
ATOM 783 O O . HIS A 1 99 ? -10.500 1.466 12.044 1.00 89.00 99 HIS A O 1
ATOM 789 N N . LEU A 1 100 ? -11.292 3.105 10.738 1.00 90.00 100 LEU A N 1
ATOM 790 C CA . LEU A 1 100 ? -10.474 4.168 11.349 1.00 90.00 100 LEU A CA 1
ATOM 791 C C . LEU A 1 100 ? -10.584 4.225 12.878 1.00 90.00 100 LEU A C 1
ATOM 793 O O . LEU A 1 100 ? -9.575 4.387 13.565 1.00 90.00 100 LEU A O 1
ATOM 797 N N . SER A 1 101 ? -11.792 4.066 13.424 1.00 89.88 101 SER A N 1
ATOM 798 C CA . SER A 1 101 ? -12.029 4.092 14.873 1.00 89.88 101 SER A CA 1
ATOM 799 C C . SER A 1 101 ? -11.314 2.948 15.600 1.00 89.88 101 SER A C 1
ATOM 801 O O . SER A 1 101 ? -10.731 3.157 16.665 1.00 89.88 101 SER A O 1
ATOM 803 N N . ALA A 1 102 ? -11.304 1.752 15.009 1.00 90.44 102 ALA A N 1
ATOM 804 C CA . ALA A 1 102 ? -10.596 0.596 15.542 1.00 90.44 102 ALA A CA 1
ATOM 805 C C . ALA A 1 102 ? -9.076 0.763 15.412 1.00 90.44 102 ALA A C 1
ATOM 807 O O . ALA A 1 102 ? -8.351 0.500 16.369 1.00 90.44 102 ALA A O 1
ATOM 808 N N . LEU A 1 103 ? -8.585 1.249 14.266 1.00 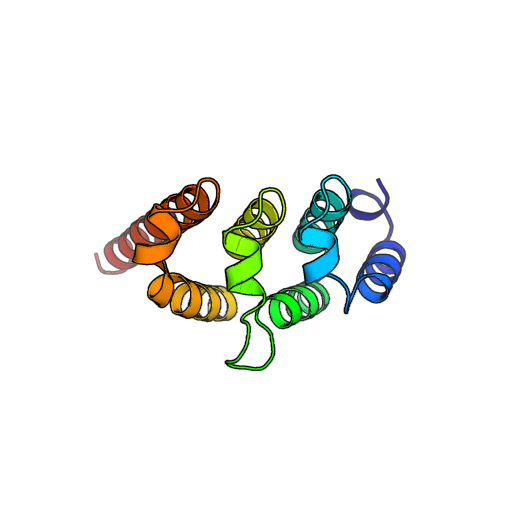91.81 103 LEU A N 1
ATOM 809 C CA . LEU A 1 103 ? -7.153 1.413 13.986 1.00 91.81 103 LEU A CA 1
ATOM 810 C C . LEU A 1 103 ? -6.447 2.361 14.961 1.00 91.81 103 LEU A C 1
ATOM 812 O O . LEU A 1 103 ? -5.293 2.110 15.303 1.00 91.81 103 LEU A O 1
ATOM 816 N N . LYS A 1 104 ? -7.141 3.388 15.473 1.00 93.25 104 LYS A N 1
ATOM 817 C CA . LYS A 1 104 ? -6.611 4.300 16.507 1.00 93.25 104 LYS A CA 1
ATOM 818 C C . LYS A 1 104 ? -6.166 3.579 17.785 1.00 93.25 104 LYS A C 1
ATOM 820 O O . LYS A 1 104 ? -5.308 4.093 18.496 1.00 93.25 104 LYS A O 1
ATOM 825 N N . LYS A 1 105 ? -6.723 2.396 18.070 1.00 93.25 105 LYS A N 1
ATOM 826 C CA . LYS A 1 105 ? -6.397 1.589 19.257 1.00 93.25 105 LYS A CA 1
ATOM 827 C C . LYS A 1 105 ? -5.163 0.697 19.067 1.00 93.25 105 LYS A C 1
ATOM 829 O O . LYS A 1 105 ? -4.658 0.163 20.047 1.00 93.25 105 LYS A O 1
ATOM 834 N N . TYR A 1 106 ? -4.677 0.524 17.836 1.00 92.69 106 TYR A N 1
ATOM 835 C CA . TYR A 1 106 ? -3.527 -0.331 17.535 1.00 92.69 106 TYR A CA 1
ATOM 836 C C . TYR A 1 106 ? -2.248 0.493 17.376 1.00 92.69 106 TYR A C 1
ATOM 838 O O . TYR A 1 106 ? -2.239 1.519 16.692 1.00 92.69 106 TYR A O 1
ATOM 846 N N . THR A 1 107 ? -1.141 -0.008 17.937 1.00 93.62 107 THR A N 1
ATOM 847 C CA . THR A 1 107 ? 0.183 0.638 17.892 1.00 93.62 107 THR A CA 1
ATOM 848 C C . THR A 1 107 ? 0.600 1.022 16.477 1.00 93.62 107 THR A C 1
ATOM 850 O O . THR A 1 107 ? 1.076 2.135 16.279 1.00 93.62 107 THR A O 1
ATOM 853 N N . TYR A 1 108 ? 0.380 0.141 15.499 1.00 95.06 108 TYR A N 1
ATOM 854 C CA . TYR A 1 108 ? 0.744 0.387 14.101 1.00 95.06 108 TYR A CA 1
ATOM 855 C C . TYR A 1 108 ? -0.404 0.997 13.286 1.00 95.06 108 TYR A C 1
ATOM 857 O O . TYR A 1 108 ? -0.173 1.831 12.410 1.00 95.06 108 TYR A O 1
ATOM 865 N N . GLY A 1 109 ? -1.653 0.683 13.647 1.00 93.06 109 GLY A N 1
ATOM 866 C CA . GLY A 1 109 ? -2.848 1.194 12.971 1.00 93.06 109 GLY A CA 1
ATOM 867 C C . GLY A 1 109 ? -2.960 2.721 12.993 1.00 93.06 109 GLY A C 1
ATOM 868 O O . GLY A 1 109 ? -3.386 3.319 12.005 1.00 93.06 109 GLY A O 1
ATOM 869 N N . LYS A 1 110 ? -2.497 3.384 14.063 1.00 93.62 110 LYS A N 1
ATOM 870 C CA . LYS A 1 110 ? -2.480 4.857 14.150 1.00 93.62 110 LYS A CA 1
ATOM 871 C C . LYS A 1 110 ? -1.662 5.532 13.037 1.00 93.62 110 LYS A C 1
ATOM 873 O O . LYS A 1 110 ? -1.996 6.644 12.634 1.00 93.62 110 LYS A O 1
ATOM 878 N N . HIS A 1 111 ? -0.625 4.873 12.510 1.00 94.31 111 HIS A N 1
ATOM 879 C CA . HIS A 1 111 ? 0.174 5.413 11.404 1.00 94.31 111 HIS A CA 1
ATOM 880 C C . HIS A 1 111 ? -0.615 5.419 10.093 1.00 94.31 111 HIS A C 1
ATOM 882 O O . HIS A 1 111 ? -0.533 6.380 9.327 1.00 94.31 111 HIS A O 1
ATOM 888 N N . ILE A 1 112 ? -1.448 4.397 9.877 1.00 94.62 112 ILE A N 1
ATOM 889 C CA . ILE A 1 112 ? -2.367 4.352 8.737 1.00 94.62 112 ILE A CA 1
ATOM 890 C C . ILE A 1 112 ? -3.396 5.477 8.835 1.00 94.62 112 ILE A C 1
ATOM 892 O O . ILE A 1 112 ? -3.606 6.193 7.859 1.00 94.62 112 ILE A O 1
ATOM 896 N N . VAL A 1 113 ? -3.981 5.685 10.020 1.00 93.69 113 VAL A N 1
ATOM 897 C CA . VAL A 1 113 ? -4.940 6.777 10.267 1.00 93.69 113 VAL A CA 1
ATOM 898 C C . VAL A 1 113 ? -4.321 8.130 9.912 1.00 93.69 113 VAL A C 1
ATOM 900 O O . VAL A 1 113 ? -4.867 8.843 9.073 1.00 93.69 113 VAL A O 1
ATOM 903 N N . ALA A 1 114 ? -3.139 8.440 10.456 1.00 93.00 114 ALA A N 1
ATOM 904 C CA . ALA A 1 114 ? -2.444 9.696 10.173 1.00 93.00 114 ALA A CA 1
ATOM 905 C C . ALA A 1 114 ? -2.130 9.869 8.674 1.00 93.00 114 ALA A C 1
ATOM 907 O O . ALA A 1 114 ? -2.235 10.971 8.125 1.00 93.00 114 ALA A O 1
ATOM 908 N N . ARG A 1 115 ? -1.768 8.779 7.979 1.00 92.06 115 ARG A N 1
ATOM 909 C CA . ARG A 1 115 ? -1.509 8.811 6.534 1.00 92.06 115 ARG A CA 1
ATOM 910 C C . ARG A 1 115 ? -2.773 9.117 5.734 1.00 92.06 115 ARG A C 1
ATOM 912 O O . ARG A 1 115 ? -2.709 9.928 4.810 1.00 92.06 115 ARG A O 1
ATOM 919 N N . VAL A 1 116 ? -3.894 8.492 6.088 1.00 91.19 116 VAL A N 1
ATOM 920 C CA . VAL A 1 116 ? -5.197 8.703 5.444 1.00 91.19 116 VAL A CA 1
ATOM 921 C C . VAL A 1 116 ? -5.700 10.124 5.675 1.00 91.19 116 VAL A C 1
ATOM 923 O O . VAL A 1 116 ? -6.052 10.792 4.707 1.00 91.19 116 VAL A O 1
ATOM 926 N N . GLU A 1 117 ? -5.661 10.623 6.911 1.00 90.88 117 GLU A N 1
ATOM 927 C CA . GLU A 1 117 ? -6.066 11.996 7.245 1.00 90.88 117 GLU A CA 1
ATOM 928 C C . GLU A 1 117 ? -5.262 13.025 6.430 1.00 90.88 117 GLU A C 1
ATOM 930 O O . GLU A 1 117 ? -5.834 13.935 5.826 1.00 90.88 117 GLU A O 1
ATOM 935 N N . LYS A 1 118 ? -3.942 12.826 6.296 1.00 89.25 118 LYS A N 1
ATOM 936 C CA . LYS A 1 118 ? -3.084 13.679 5.457 1.00 89.25 118 LYS A CA 1
ATOM 937 C C . LYS A 1 118 ? -3.456 13.625 3.971 1.00 89.25 118 LYS A C 1
ATOM 939 O O . LYS A 1 118 ? -3.369 14.649 3.294 1.00 89.25 118 LYS A O 1
ATOM 944 N N . LEU A 1 119 ? -3.825 12.454 3.447 1.00 85.81 119 LEU A N 1
ATOM 945 C CA . LEU A 1 119 ? -4.230 12.292 2.045 1.00 85.81 119 LEU A CA 1
ATOM 946 C C . LEU A 1 119 ? -5.579 12.959 1.762 1.00 85.81 119 LEU A C 1
ATOM 948 O O . LEU A 1 119 ? -5.699 13.645 0.751 1.00 85.81 119 LEU A O 1
ATOM 952 N N . VAL A 1 120 ? -6.554 12.816 2.663 1.00 83.94 120 VAL A N 1
ATOM 953 C CA . VAL A 1 120 ? -7.868 13.469 2.547 1.00 83.94 120 VAL A CA 1
ATOM 954 C C . VAL A 1 120 ? -7.707 14.991 2.568 1.00 83.94 120 VAL A C 1
ATOM 956 O O . VAL A 1 120 ? -8.108 15.654 1.614 1.00 83.94 120 VAL A O 1
ATOM 959 N N . ALA A 1 121 ? -6.981 15.532 3.552 1.00 85.88 121 ALA A N 1
ATOM 960 C CA . ALA A 1 121 ? -6.725 16.971 3.652 1.00 85.88 121 ALA A CA 1
ATOM 961 C C . ALA A 1 121 ? -5.905 17.537 2.473 1.00 85.88 121 ALA A C 1
ATOM 963 O O . ALA A 1 121 ? -5.926 18.739 2.200 1.00 85.88 121 ALA A O 1
ATOM 964 N N . ALA A 1 122 ? -5.106 16.709 1.792 1.00 81.69 122 ALA A N 1
ATOM 965 C CA . ALA A 1 122 ? -4.396 17.106 0.576 1.00 81.69 122 ALA A CA 1
ATOM 966 C C . ALA A 1 122 ? -5.295 17.052 -0.671 1.00 81.69 122 ALA A C 1
ATOM 968 O O . ALA A 1 122 ? -5.131 17.883 -1.562 1.00 81.69 122 ALA A O 1
ATOM 969 N N . GLY A 1 123 ? -6.231 16.100 -0.738 1.00 71.44 123 GLY A N 1
ATOM 970 C CA . GLY A 1 123 ? -7.221 15.988 -1.812 1.00 71.44 123 GLY A CA 1
ATOM 971 C C . GLY A 1 123 ? -8.216 17.150 -1.810 1.00 71.44 123 GLY A C 1
ATOM 972 O O . GLY A 1 123 ? -8.415 17.780 -2.844 1.00 71.44 123 GLY A O 1
ATOM 973 N N . GLU A 1 124 ? -8.746 17.510 -0.640 1.00 61.16 124 GLU A N 1
ATOM 974 C CA . GLU A 1 124 ? -9.660 18.653 -0.467 1.00 61.16 124 GLU A CA 1
ATOM 975 C C . GLU A 1 124 ? -9.018 19.976 -0.913 1.00 61.16 124 GLU A C 1
ATOM 977 O O . GLU A 1 124 ? -9.636 20.777 -1.614 1.00 61.16 124 GLU A O 1
ATOM 982 N N . ARG A 1 125 ? -7.726 20.166 -0.608 1.00 59.81 125 ARG A N 1
ATOM 983 C CA . ARG A 1 125 ? -6.957 21.337 -1.057 1.00 59.81 125 ARG A CA 1
ATOM 984 C C . ARG A 1 125 ? -6.783 21.421 -2.573 1.00 59.81 125 ARG A C 1
ATOM 986 O O . ARG A 1 125 ? -6.652 22.523 -3.086 1.00 59.81 125 ARG A O 1
ATOM 993 N N . ARG A 1 126 ? -6.776 20.301 -3.304 1.00 54.41 126 ARG A N 1
ATOM 994 C CA . ARG A 1 126 ? -6.672 20.323 -4.776 1.00 54.41 126 ARG A CA 1
ATOM 995 C C . ARG A 1 126 ? -7.993 20.708 -5.441 1.00 54.41 126 ARG A C 1
ATOM 997 O O . ARG A 1 126 ? -7.969 21.428 -6.431 1.00 54.41 126 ARG A O 1
ATOM 1004 N N . ILE A 1 127 ? -9.123 20.284 -4.874 1.00 50.84 127 ILE A N 1
ATOM 1005 C CA . ILE A 1 127 ? -10.465 20.613 -5.383 1.00 50.84 127 ILE A CA 1
ATOM 1006 C C . ILE A 1 127 ? -10.779 22.102 -5.158 1.00 50.84 127 ILE A C 1
ATOM 1008 O O . ILE A 1 127 ? -11.312 22.765 -6.047 1.00 50.84 127 ILE A O 1
ATOM 1012 N N . GLY A 1 128 ? -10.364 22.656 -4.013 1.00 43.50 128 GLY A N 1
ATOM 1013 C CA . GLY A 1 128 ? -10.530 24.082 -3.707 1.00 43.50 128 GLY A CA 1
ATOM 1014 C C . GLY A 1 128 ? -9.719 25.036 -4.597 1.00 43.50 128 GLY A C 1
ATOM 1015 O O . GLY A 1 128 ? -10.093 26.193 -4.723 1.00 43.50 128 GLY A O 1
ATOM 1016 N N . VAL A 1 129 ? -8.643 24.565 -5.241 1.00 49.00 129 VAL A N 1
ATOM 1017 C CA . VAL A 1 129 ? -7.800 25.381 -6.145 1.00 49.00 129 VAL A CA 1
ATOM 1018 C C . VAL A 1 129 ? -8.259 25.294 -7.608 1.00 49.00 129 VAL A C 1
ATOM 1020 O O . VAL A 1 129 ? -7.938 26.172 -8.394 1.00 49.00 129 VAL A O 1
ATOM 1023 N N . GLN A 1 130 ? -9.030 24.270 -7.988 1.00 38.53 130 GLN A N 1
ATOM 1024 C CA . GLN A 1 130 ? -9.606 24.154 -9.340 1.00 38.53 130 GLN A CA 1
ATOM 1025 C C . GLN A 1 130 ? -10.964 24.857 -9.489 1.00 38.53 130 GLN A C 1
ATOM 1027 O O . GLN A 1 130 ? -11.479 24.952 -10.598 1.00 38.53 130 GLN A O 1
ATOM 1032 N N . SER A 1 131 ? -11.540 25.336 -8.384 1.00 40.91 131 SER A N 1
ATOM 1033 C CA . SER A 1 131 ? -12.848 26.005 -8.348 1.00 40.91 131 SER A CA 1
ATOM 1034 C C . SER A 1 131 ? -12.742 27.521 -8.106 1.00 40.91 131 SER A C 1
ATOM 1036 O O . SER A 1 131 ? -13.735 28.135 -7.721 1.00 40.91 131 SER A O 1
ATOM 1038 N N . ALA A 1 132 ? -11.552 28.107 -8.285 1.00 36.78 132 ALA A N 1
ATOM 1039 C CA . ALA A 1 132 ? -11.265 29.529 -8.086 1.00 36.78 132 ALA A CA 1
ATOM 1040 C C . ALA A 1 132 ? -10.625 30.145 -9.334 1.00 36.78 132 ALA A C 1
ATOM 1042 O O . ALA A 1 132 ? -9.794 29.452 -9.965 1.00 36.78 132 ALA A O 1
#

Foldseek 3Di:
DCLPPNDLVSVVVVLVVCQPCLLVLQLDPPSVVVLLSCLVRPDLVSVVSSLDVQQDDDDDDRSVVVLLQHPRSVVVLLSCCVRPDPVSNVVSLVVLVVCLVVLCVGPRSVVVNVSSVVVVVVVVVVVVVVVD

Radius of gyration: 15.32 Å; chains: 1; bounding box: 36×45×37 Å

InterPro domains:
  IPR001313 Pumilio RNA-binding repeat [PF00806] (2-18)
  IPR001313 Pumilio RNA-binding repeat [PF00806] (21-55)
  IPR001313 Pumilio RNA-binding repeat [PF00806] (67-96)
  IPR001313 Pumilio RNA-binding repeat [PS50302] (17-52)
  IPR001313 Pumilio RNA-binding repeat [PS50302] (53-94)
  IPR001313 Pumilio RNA-binding repeat [SM00025] (17-52)
  IPR001313 Pumilio RNA-binding repeat [SM00025] (59-94)
  IPR011989 Armadillo-like helical [G3DSA:1.25.10.10] (1-126)
  IPR016024 Armadillo-type fold [SSF48371] (1-117)
  IPR033133 Pumilio homology domain [PS50303] (1-120)

Secondary structure (DSSP, 8-state):
-HHHHS-HHHHHHHHHHHTT-HHHHHTSTTHHHHHHHHHHHS-HHHHHHHHHHHH-SSSS--HHHHHHHSTTHHHHHHHHHHHS-HHHHHHHHHHHHTTHHHHTTSTTHHHHHHHHHHHHHHHHHHHHHHT-

pLDDT: mean 87.32, std 13.49, range [36.78, 97.81]